Protein AF-A0A0Q6T273-F1 (afdb_monomer)

Mean predicted aligned error: 5.69 Å

pLDDT: mean 92.1, std 11.42, range [47.81, 98.69]

Structure (mmCIF, N/CA/C/O backbone):
data_AF-A0A0Q6T273-F1
#
_entry.id   AF-A0A0Q6T273-F1
#
loop_
_atom_site.group_PDB
_atom_site.id
_atom_site.type_symbol
_atom_site.label_atom_id
_atom_site.label_alt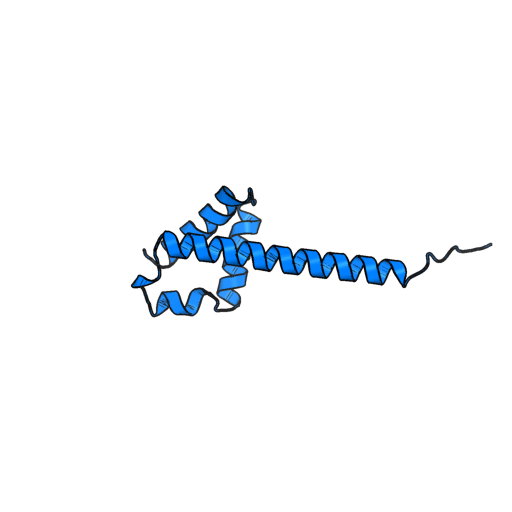_id
_atom_site.label_comp_id
_atom_site.label_asym_id
_atom_site.label_entity_id
_atom_site.label_seq_id
_atom_site.pdbx_PDB_ins_code
_atom_site.Cartn_x
_atom_site.Cartn_y
_atom_site.Cartn_z
_atom_site.occupancy
_atom_site.B_iso_or_equiv
_atom_site.auth_seq_id
_atom_site.auth_comp_id
_atom_site.auth_asym_id
_atom_site.auth_atom_id
_atom_site.pdbx_PDB_model_num
ATOM 1 N N . MET A 1 1 ? 7.997 -0.448 -13.799 1.00 93.06 1 MET A N 1
ATOM 2 C CA . MET A 1 1 ? 8.547 0.586 -12.889 1.00 93.06 1 MET A CA 1
ATOM 3 C C . MET A 1 1 ? 9.671 -0.036 -12.064 1.00 93.06 1 MET A C 1
ATOM 5 O O . MET A 1 1 ? 9.812 -1.259 -12.106 1.00 93.06 1 MET A O 1
ATOM 9 N N . THR A 1 2 ? 10.501 0.756 -11.376 1.00 97.25 2 THR A N 1
ATOM 10 C CA . THR A 1 2 ? 11.393 0.200 -10.337 1.00 97.25 2 THR A CA 1
ATOM 11 C C . THR A 1 2 ? 10.548 -0.313 -9.166 1.00 97.25 2 THR A C 1
ATOM 13 O O . THR A 1 2 ? 9.358 -0.009 -9.098 1.00 97.25 2 THR A O 1
ATOM 16 N N . TYR A 1 3 ? 11.130 -1.120 -8.275 1.00 96.88 3 TYR A N 1
ATOM 17 C CA . TYR A 1 3 ? 10.416 -1.618 -7.095 1.00 96.88 3 TYR A CA 1
ATOM 18 C C . TYR A 1 3 ? 9.983 -0.467 -6.179 1.00 96.88 3 TYR A C 1
ATOM 20 O O . TYR A 1 3 ? 8.800 -0.323 -5.903 1.00 96.88 3 TYR A O 1
ATOM 28 N N . GLU A 1 4 ? 10.906 0.433 -5.843 1.00 97.06 4 GLU A N 1
ATOM 29 C CA . GLU A 1 4 ? 10.602 1.606 -5.015 1.00 97.06 4 GLU A CA 1
ATOM 30 C C . GLU A 1 4 ? 9.535 2.509 -5.642 1.00 97.06 4 GLU A C 1
ATOM 32 O O . GLU A 1 4 ? 8.568 2.861 -4.979 1.00 97.06 4 GLU A O 1
ATOM 37 N N . ALA A 1 5 ? 9.638 2.817 -6.943 1.00 98.25 5 ALA A N 1
ATOM 38 C CA . ALA A 1 5 ? 8.625 3.632 -7.620 1.00 98.25 5 ALA A CA 1
ATOM 39 C C . ALA A 1 5 ? 7.259 2.934 -7.674 1.00 98.25 5 ALA A C 1
ATOM 41 O O . ALA A 1 5 ? 6.230 3.592 -7.740 1.00 98.25 5 ALA A O 1
ATOM 42 N N . TYR A 1 6 ? 7.240 1.600 -7.673 1.00 98.44 6 TYR A N 1
ATOM 43 C CA . TYR A 1 6 ? 6.003 0.837 -7.601 1.00 98.44 6 TYR A CA 1
ATOM 44 C C . TYR A 1 6 ? 5.362 0.926 -6.210 1.00 98.44 6 TYR A C 1
ATOM 46 O O . TYR A 1 6 ? 4.156 1.129 -6.113 1.00 98.44 6 TYR A O 1
ATOM 54 N N . LEU A 1 7 ? 6.151 0.807 -5.140 1.00 98.31 7 LEU A N 1
ATOM 55 C CA . LEU A 1 7 ? 5.652 0.942 -3.769 1.00 98.31 7 LEU A CA 1
ATOM 56 C C . LEU A 1 7 ? 5.197 2.370 -3.452 1.00 98.31 7 LEU A C 1
ATOM 58 O O . LEU A 1 7 ? 4.182 2.551 -2.777 1.00 98.31 7 LEU A O 1
ATOM 62 N N . ASP A 1 8 ? 5.920 3.366 -3.962 1.00 98.38 8 ASP A N 1
ATOM 63 C CA . ASP A 1 8 ? 5.536 4.773 -3.868 1.00 98.38 8 ASP A CA 1
ATOM 64 C C . ASP A 1 8 ? 4.192 5.006 -4.569 1.00 98.38 8 ASP A C 1
ATOM 66 O O . ASP A 1 8 ? 3.255 5.486 -3.942 1.00 98.38 8 ASP A O 1
ATOM 70 N N . GLU A 1 9 ? 4.024 4.505 -5.798 1.00 98.69 9 GLU A N 1
ATOM 71 C CA . GLU A 1 9 ? 2.757 4.589 -6.536 1.00 98.69 9 GLU A CA 1
ATOM 72 C C . GLU A 1 9 ? 1.590 3.919 -5.790 1.00 98.69 9 GLU A C 1
ATOM 74 O O . GLU A 1 9 ? 0.504 4.486 -5.691 1.00 98.69 9 GLU A O 1
ATOM 79 N N . VAL A 1 10 ? 1.792 2.728 -5.209 1.00 98.56 10 VAL A N 1
ATOM 80 C CA . VAL A 1 10 ? 0.765 2.079 -4.368 1.00 98.56 10 VAL A CA 1
ATOM 81 C C . VAL A 1 10 ? 0.401 2.963 -3.169 1.00 98.56 10 VAL A C 1
ATOM 83 O O . VAL A 1 10 ? -0.775 3.056 -2.809 1.00 98.56 10 VAL A O 1
ATOM 86 N N . THR A 1 11 ? 1.390 3.613 -2.555 1.00 98.56 11 THR A N 1
ATOM 87 C CA . THR A 1 11 ? 1.193 4.506 -1.406 1.00 98.56 11 THR A CA 1
ATOM 88 C C . THR A 1 11 ? 0.420 5.761 -1.807 1.00 98.56 11 THR A C 1
ATOM 90 O O . THR A 1 11 ? -0.568 6.089 -1.152 1.00 98.56 11 THR A O 1
ATOM 93 N N . THR A 1 12 ? 0.794 6.411 -2.911 1.00 98.62 12 THR A N 1
ATOM 94 C CA . THR A 1 12 ? 0.075 7.561 -3.479 1.00 98.62 12 THR A CA 1
ATOM 95 C C . THR A 1 12 ? -1.367 7.200 -3.818 1.00 98.62 12 THR A C 1
ATOM 97 O O . THR A 1 12 ? -2.295 7.902 -3.434 1.00 98.62 12 THR A O 1
ATOM 100 N N . LEU A 1 13 ? -1.607 6.051 -4.448 1.00 98.69 13 LEU A N 1
ATOM 101 C CA . LEU A 1 13 ? -2.968 5.620 -4.772 1.00 98.69 13 LEU A CA 1
ATOM 102 C C . LEU A 1 13 ? -3.811 5.340 -3.520 1.00 98.69 13 LEU A C 1
ATOM 104 O O . LEU A 1 13 ? -5.025 5.539 -3.545 1.00 98.69 13 LEU A O 1
ATOM 108 N N . LEU A 1 14 ? -3.206 4.888 -2.419 1.00 98.56 14 LEU A N 1
ATOM 109 C CA . LEU A 1 14 ? -3.909 4.709 -1.146 1.00 98.56 14 LEU A CA 1
ATOM 110 C C . LEU A 1 14 ? -4.363 6.043 -0.540 1.00 98.56 14 LEU A C 1
ATOM 112 O O . LEU A 1 14 ? -5.460 6.092 0.022 1.00 98.56 14 LEU A O 1
ATOM 116 N N . THR A 1 15 ? -3.553 7.098 -0.644 1.00 98.31 15 THR A N 1
ATOM 117 C CA . THR A 1 15 ? -3.927 8.431 -0.152 1.00 98.31 15 THR A CA 1
ATOM 118 C C . THR A 1 15 ? -4.957 9.081 -1.076 1.00 98.31 15 THR A C 1
ATOM 120 O O . THR A 1 15 ? -5.985 9.549 -0.598 1.00 98.31 15 THR A O 1
ATOM 123 N N . GLU A 1 16 ? -4.767 9.004 -2.395 1.00 98.25 16 GLU A N 1
ATOM 124 C CA . GLU A 1 16 ? -5.649 9.630 -3.388 1.00 98.25 16 GLU A CA 1
ATOM 125 C C . GLU A 1 16 ? -7.027 8.964 -3.521 1.00 98.25 16 GLU A C 1
ATOM 127 O O . GLU A 1 16 ? -8.031 9.649 -3.708 1.00 98.25 16 GLU A O 1
ATOM 132 N N . LEU A 1 17 ? -7.112 7.629 -3.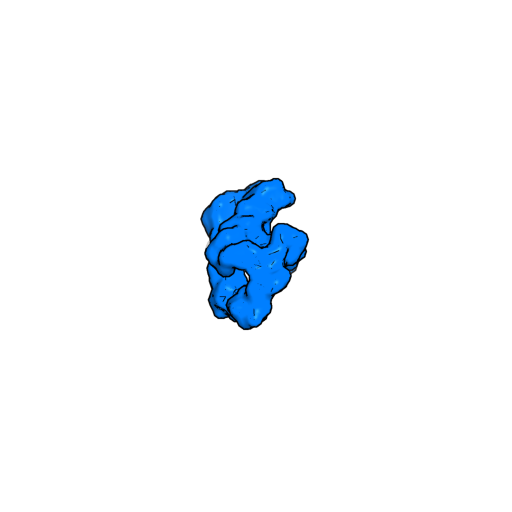465 1.00 97.94 17 LEU A N 1
ATOM 133 C CA . LEU A 1 17 ? -8.385 6.923 -3.676 1.00 97.94 17 LEU A CA 1
ATOM 134 C C . LEU A 1 17 ? -9.267 6.873 -2.426 1.00 97.94 17 LEU A C 1
ATOM 136 O O . LEU A 1 17 ? -10.474 6.651 -2.547 1.00 97.94 17 LEU A O 1
ATOM 140 N N . TYR A 1 18 ? -8.669 6.993 -1.240 1.00 97.56 18 TYR A N 1
ATOM 141 C CA . TYR A 1 18 ? -9.335 6.687 0.027 1.00 97.56 18 TYR A CA 1
ATOM 142 C C . TYR A 1 18 ? -9.139 7.744 1.117 1.00 97.56 18 TYR A C 1
ATOM 144 O O . TYR A 1 18 ? -9.520 7.483 2.261 1.00 97.56 18 TYR A O 1
ATOM 152 N N . ASP A 1 19 ? -8.553 8.898 0.783 1.00 96.19 19 ASP A N 1
ATOM 153 C CA . ASP A 1 19 ? -8.273 10.004 1.707 1.00 96.19 19 ASP A CA 1
ATOM 154 C C . ASP A 1 19 ? -7.537 9.543 2.980 1.00 96.19 19 ASP A C 1
ATOM 156 O O . ASP A 1 19 ? -7.795 10.012 4.094 1.00 96.19 19 ASP A O 1
ATOM 160 N N . LEU A 1 20 ? -6.643 8.559 2.837 1.00 96.94 20 LEU A N 1
ATOM 161 C CA . LEU A 1 20 ? -5.791 8.124 3.936 1.00 96.94 20 LEU A CA 1
ATOM 162 C C . LEU A 1 20 ? -4.697 9.159 4.180 1.00 96.94 20 LEU A C 1
ATOM 164 O O . LEU A 1 20 ? -4.134 9.708 3.237 1.00 96.94 20 LEU A O 1
ATOM 168 N N . ASP A 1 21 ? -4.350 9.373 5.447 1.00 97.69 21 ASP A N 1
ATOM 169 C CA . ASP A 1 21 ? -3.127 10.095 5.774 1.00 97.6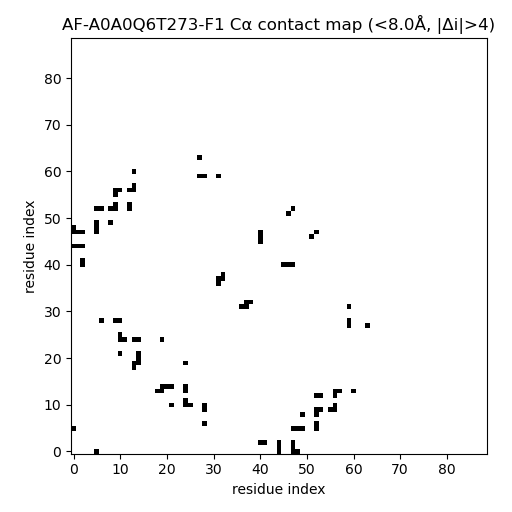9 21 ASP A CA 1
ATOM 170 C C . ASP A 1 21 ? -1.892 9.294 5.329 1.00 97.69 21 ASP A C 1
ATOM 172 O O . ASP A 1 21 ? -1.896 8.055 5.357 1.00 97.69 21 ASP A O 1
ATOM 176 N N . ASP A 1 22 ? -0.826 10.008 4.964 1.00 97.06 22 ASP A N 1
ATOM 177 C CA . ASP A 1 22 ? 0.413 9.410 4.458 1.00 97.06 22 ASP A CA 1
ATOM 178 C C . ASP A 1 22 ? 0.967 8.344 5.410 1.00 97.06 22 ASP A C 1
ATOM 180 O O . ASP A 1 22 ? 1.363 7.264 4.978 1.00 97.06 22 ASP A O 1
ATOM 184 N N . ALA A 1 23 ? 0.949 8.598 6.723 1.00 98.06 23 ALA A N 1
ATOM 185 C CA . ALA A 1 23 ? 1.482 7.660 7.706 1.00 98.06 23 ALA A CA 1
ATOM 186 C C . ALA A 1 23 ? 0.686 6.344 7.731 1.00 98.06 23 ALA A C 1
ATOM 188 O O . ALA A 1 23 ? 1.273 5.263 7.828 1.00 98.06 23 ALA A O 1
ATOM 189 N N . THR A 1 24 ? -0.640 6.411 7.601 1.00 97.75 24 THR A N 1
ATOM 190 C CA . THR A 1 24 ? -1.504 5.235 7.474 1.00 97.75 24 THR A CA 1
ATOM 191 C C . THR A 1 24 ? -1.255 4.496 6.161 1.00 97.75 24 THR A C 1
ATOM 193 O O . THR A 1 24 ? -1.159 3.266 6.184 1.00 97.75 24 THR A O 1
ATOM 196 N N . ALA A 1 25 ? -1.137 5.201 5.033 1.00 98.44 25 ALA A N 1
ATOM 197 C CA . ALA A 1 25 ? -0.870 4.585 3.733 1.00 98.44 25 ALA A CA 1
ATOM 198 C C . ALA A 1 25 ? 0.496 3.877 3.708 1.00 98.44 25 ALA A C 1
ATOM 200 O O . ALA A 1 25 ? 0.565 2.685 3.401 1.00 98.44 25 ALA A O 1
ATOM 201 N N . ILE A 1 26 ? 1.556 4.563 4.150 1.00 98.38 26 ILE A N 1
ATOM 202 C CA . ILE A 1 26 ? 2.913 4.011 4.278 1.00 98.38 26 ILE A CA 1
ATOM 203 C C . ILE A 1 26 ? 2.893 2.773 5.170 1.00 98.38 26 ILE A C 1
ATOM 205 O O . ILE A 1 26 ? 3.445 1.732 4.813 1.00 98.38 26 ILE A O 1
ATOM 209 N N . LYS A 1 27 ? 2.217 2.847 6.323 1.00 98.12 27 LYS A N 1
ATOM 210 C CA . LYS A 1 27 ? 2.129 1.711 7.240 1.00 98.12 27 LYS A CA 1
ATOM 211 C C . LYS A 1 27 ? 1.484 0.489 6.587 1.00 98.12 27 LYS A C 1
ATOM 213 O O . LYS A 1 27 ? 1.973 -0.615 6.793 1.00 98.12 27 LYS A O 1
ATOM 218 N N . LEU A 1 28 ? 0.426 0.660 5.793 1.00 98.12 28 LEU A N 1
ATOM 219 C CA . LEU A 1 28 ? -0.198 -0.466 5.088 1.00 98.12 28 LEU A CA 1
ATOM 220 C C . LEU A 1 28 ? 0.770 -1.149 4.123 1.00 98.12 28 LEU A C 1
ATOM 222 O O . LEU A 1 28 ? 0.798 -2.377 4.062 1.00 98.12 28 LEU A O 1
ATOM 226 N N . VAL A 1 29 ? 1.566 -0.365 3.398 1.00 98.19 29 VAL A N 1
ATOM 227 C CA . VAL A 1 29 ? 2.561 -0.893 2.460 1.00 98.19 29 VAL A CA 1
ATOM 228 C C . VAL A 1 29 ? 3.708 -1.579 3.206 1.00 98.19 29 VAL A C 1
ATOM 230 O O . VAL A 1 29 ? 4.112 -2.670 2.816 1.00 98.19 29 VAL A O 1
ATOM 233 N N . VAL A 1 30 ? 4.193 -1.019 4.318 1.00 98.12 30 VAL A N 1
ATOM 234 C CA . VAL A 1 30 ? 5.224 -1.645 5.173 1.00 98.12 30 VAL A CA 1
ATOM 235 C C . VAL A 1 30 ? 4.729 -2.946 5.814 1.00 98.12 30 VAL A C 1
ATOM 237 O O . VAL A 1 30 ? 5.448 -3.948 5.815 1.00 98.12 30 VAL A O 1
ATOM 240 N N . ASP A 1 31 ? 3.495 -2.967 6.319 1.00 98.00 31 ASP A N 1
ATOM 241 C CA . ASP A 1 31 ? 2.876 -4.170 6.885 1.00 98.00 31 ASP A CA 1
ATOM 242 C C . ASP A 1 31 ? 2.729 -5.262 5.807 1.00 98.00 31 ASP A C 1
ATOM 244 O O . ASP A 1 31 ? 2.942 -6.443 6.079 1.00 98.00 31 ASP A O 1
ATOM 248 N N . ALA A 1 32 ? 2.398 -4.879 4.570 1.00 98.00 32 ALA A N 1
ATOM 249 C CA . ALA A 1 32 ? 2.300 -5.795 3.436 1.00 98.00 32 ALA A CA 1
ATOM 250 C C . ALA A 1 32 ? 3.670 -6.325 2.983 1.00 98.00 32 ALA A C 1
ATOM 252 O O . ALA A 1 32 ? 3.799 -7.522 2.731 1.00 98.00 32 ALA A O 1
ATOM 253 N N . GLN A 1 33 ? 4.701 -5.475 2.942 1.00 97.56 33 GLN A N 1
ATOM 254 C CA . GLN A 1 33 ? 6.084 -5.902 2.702 1.00 97.56 33 GLN A CA 1
ATOM 255 C C . GLN A 1 33 ? 6.549 -6.903 3.766 1.00 97.56 33 GLN A C 1
ATOM 257 O O . GLN A 1 33 ? 7.088 -7.952 3.429 1.00 97.56 33 GLN A O 1
ATOM 262 N N . SER A 1 34 ? 6.261 -6.630 5.042 1.00 97.81 34 SER A N 1
ATOM 263 C CA . SER A 1 34 ? 6.591 -7.533 6.157 1.00 97.81 34 SER A CA 1
ATOM 264 C C . SER A 1 34 ? 5.845 -8.870 6.093 1.00 97.81 34 SER A C 1
ATOM 266 O O . SER A 1 34 ? 6.290 -9.854 6.674 1.00 97.81 34 SER A O 1
ATOM 268 N N . ALA A 1 35 ? 4.706 -8.909 5.398 1.00 97.19 35 ALA A N 1
ATOM 269 C CA . ALA A 1 35 ? 3.925 -10.114 5.138 1.00 97.19 35 ALA A CA 1
ATOM 270 C C . ALA A 1 35 ? 4.284 -10.792 3.802 1.00 97.19 35 ALA A C 1
ATOM 272 O O . ALA A 1 35 ? 3.508 -11.615 3.319 1.00 97.19 35 ALA A O 1
ATOM 273 N N . GLU A 1 36 ? 5.407 -10.407 3.186 1.00 97.06 36 GLU A N 1
ATOM 274 C CA . GLU A 1 36 ? 5.895 -10.914 1.895 1.00 97.06 36 GLU A CA 1
ATOM 275 C C . GLU A 1 36 ? 4.911 -10.716 0.724 1.00 97.06 36 GLU A C 1
ATOM 277 O O . GLU A 1 36 ? 5.075 -11.305 -0.344 1.00 97.06 36 GLU A O 1
ATOM 282 N N . TYR A 1 37 ? 3.910 -9.838 0.871 1.00 97.50 37 TYR A N 1
ATOM 283 C CA . TYR A 1 37 ? 2.863 -9.622 -0.137 1.00 97.50 37 TYR A CA 1
ATOM 284 C C . TYR A 1 37 ? 3.438 -9.174 -1.489 1.00 97.50 37 TYR A C 1
ATOM 286 O O . TYR A 1 37 ? 2.951 -9.572 -2.547 1.00 97.50 37 TYR A O 1
ATOM 294 N N . PHE A 1 38 ? 4.490 -8.354 -1.458 1.00 97.12 38 PHE A N 1
ATOM 295 C CA . PHE A 1 38 ? 5.113 -7.808 -2.660 1.00 97.12 38 PHE A CA 1
ATOM 296 C C . PHE A 1 38 ? 6.250 -8.660 -3.225 1.00 97.12 38 PHE A C 1
ATOM 298 O O . PHE A 1 38 ? 6.683 -8.359 -4.333 1.00 97.12 38 PHE A O 1
ATOM 305 N N . SER A 1 39 ? 6.659 -9.747 -2.560 1.00 95.81 39 SER A N 1
ATOM 306 C CA . SER A 1 39 ? 7.777 -10.601 -2.999 1.00 95.81 39 SER A CA 1
ATOM 307 C C . SER A 1 39 ? 7.715 -11.015 -4.485 1.00 95.81 39 SER A C 1
ATOM 309 O O . SER A 1 39 ? 8.733 -10.908 -5.166 1.00 95.81 39 SER A O 1
ATOM 311 N N . PRO A 1 40 ? 6.548 -11.354 -5.078 1.00 95.62 40 PRO A N 1
ATOM 312 C CA . PRO A 1 40 ? 6.482 -11.677 -6.507 1.00 95.62 40 PRO A CA 1
ATOM 313 C C . PRO A 1 40 ? 6.932 -10.552 -7.456 1.00 95.62 40 PRO A C 1
ATOM 315 O O . PRO A 1 40 ? 7.305 -10.833 -8.595 1.00 95.62 40 PRO A O 1
ATOM 318 N N . HIS A 1 41 ? 6.890 -9.289 -7.017 1.00 94.44 41 HIS A N 1
ATOM 319 C CA . HIS A 1 41 ? 7.274 -8.119 -7.815 1.00 94.44 41 HIS A CA 1
ATOM 320 C C . HIS A 1 41 ? 8.795 -7.950 -7.934 1.00 94.44 41 HIS A C 1
ATOM 322 O O . HIS A 1 41 ? 9.242 -7.247 -8.849 1.00 94.44 41 HIS A O 1
ATOM 328 N N . ASP A 1 42 ? 9.571 -8.582 -7.046 1.00 91.56 42 ASP A N 1
ATOM 329 C CA . ASP A 1 42 ? 11.032 -8.646 -7.143 1.00 91.56 42 ASP A CA 1
ATOM 330 C C . ASP A 1 42 ? 11.454 -9.561 -8.296 1.00 91.56 42 ASP A C 1
ATOM 332 O O . ASP A 1 42 ? 12.212 -9.146 -9.177 1.00 91.56 42 ASP A O 1
ATOM 336 N N . ASP A 1 43 ? 10.876 -10.763 -8.352 1.00 94.31 43 ASP A N 1
ATOM 337 C CA . ASP A 1 43 ? 11.171 -11.763 -9.384 1.00 94.31 43 ASP A CA 1
ATOM 338 C C . ASP A 1 43 ? 10.539 -11.426 -10.742 1.00 94.31 43 ASP A C 1
ATOM 340 O O . ASP A 1 43 ? 11.068 -11.787 -11.797 1.00 94.31 43 ASP A O 1
ATOM 344 N N . HIS A 1 44 ? 9.415 -10.698 -10.741 1.00 95.50 44 HIS A N 1
ATOM 345 C CA . HIS A 1 44 ? 8.662 -10.368 -11.952 1.00 95.50 44 HIS A CA 1
ATOM 346 C C . HIS A 1 44 ? 8.547 -8.852 -12.166 1.00 95.50 44 HIS A C 1
ATOM 348 O O . HIS A 1 44 ? 7.472 -8.264 -12.001 1.00 95.50 44 HIS A O 1
ATOM 354 N N . PRO A 1 45 ? 9.619 -8.199 -12.658 1.00 94.31 45 PRO A N 1
ATOM 355 C CA . PRO A 1 45 ? 9.634 -6.782 -13.003 1.00 94.31 45 PRO A CA 1
ATOM 356 C C . PRO A 1 45 ? 8.451 -6.281 -13.832 1.00 94.31 45 PRO A C 1
ATOM 358 O O . PRO A 1 45 ? 8.038 -5.131 -13.667 1.00 94.31 45 PRO A O 1
ATOM 361 N N . ALA A 1 46 ? 7.930 -7.131 -14.721 1.00 96.25 46 ALA A N 1
ATOM 362 C CA . ALA A 1 46 ? 6.817 -6.829 -15.614 1.00 96.25 46 ALA A CA 1
ATOM 363 C C . ALA A 1 46 ? 5.477 -6.642 -14.882 1.00 96.25 46 ALA A C 1
ATOM 365 O O . ALA A 1 46 ? 4.582 -6.012 -15.435 1.00 96.25 46 ALA A O 1
ATOM 366 N N . MET A 1 47 ? 5.338 -7.130 -13.642 1.00 95.69 47 MET A N 1
ATOM 367 C CA . MET A 1 47 ? 4.138 -6.914 -12.825 1.00 95.69 47 MET A CA 1
ATOM 368 C C . MET A 1 47 ? 4.035 -5.478 -12.307 1.00 95.69 47 MET A C 1
ATOM 370 O O . MET A 1 47 ? 2.933 -5.007 -12.042 1.00 95.69 47 MET A O 1
ATOM 374 N N . ARG A 1 48 ? 5.161 -4.758 -12.208 1.00 98.00 48 ARG A N 1
ATOM 375 C CA . ARG A 1 48 ? 5.246 -3.395 -11.658 1.00 98.00 48 ARG A CA 1
ATOM 376 C C . ARG A 1 48 ? 4.718 -2.351 -12.644 1.00 98.00 48 ARG A C 1
ATOM 378 O O . ARG A 1 48 ? 5.485 -1.565 -13.215 1.00 98.00 48 ARG A O 1
ATOM 385 N N . THR A 1 49 ? 3.410 -2.396 -12.869 1.00 98.25 49 THR A N 1
ATOM 386 C CA . THR A 1 49 ? 2.630 -1.514 -13.745 1.00 98.25 49 THR A CA 1
ATOM 387 C C . THR A 1 49 ? 1.669 -0.666 -12.922 1.00 98.25 49 THR A C 1
ATOM 389 O O . THR A 1 49 ? 1.262 -1.065 -11.834 1.00 98.25 49 THR A O 1
ATOM 392 N N . LEU A 1 50 ? 1.235 0.468 -13.473 1.00 98.25 50 LEU A N 1
ATOM 393 C CA . LEU A 1 50 ? 0.257 1.342 -12.820 1.00 98.25 50 LEU A CA 1
ATOM 394 C C . LEU A 1 50 ? -1.081 0.633 -12.545 1.00 98.25 50 LEU A C 1
ATOM 396 O O . LEU A 1 50 ? -1.698 0.820 -11.501 1.00 98.25 50 LEU A O 1
ATOM 400 N N . THR A 1 51 ? -1.523 -0.222 -13.474 1.00 98.31 51 THR A N 1
ATOM 401 C CA . THR A 1 51 ? -2.744 -1.022 -13.292 1.00 98.31 51 THR A CA 1
ATOM 402 C C . THR A 1 51 ? -2.615 -1.936 -12.082 1.00 98.31 51 THR A C 1
ATOM 404 O O . THR A 1 51 ? -3.508 -1.959 -11.237 1.00 98.31 51 THR A O 1
ATOM 407 N N . ARG A 1 52 ? -1.478 -2.626 -11.957 1.00 98.31 52 ARG A N 1
ATOM 408 C CA . ARG A 1 52 ? -1.224 -3.515 -10.827 1.00 98.31 52 ARG A CA 1
ATOM 409 C C . ARG A 1 52 ? -1.094 -2.753 -9.505 1.00 98.31 52 ARG A C 1
ATOM 411 O O . ARG A 1 52 ? -1.684 -3.182 -8.518 1.00 98.31 52 ARG A O 1
ATOM 418 N N . ALA A 1 53 ? -0.434 -1.593 -9.508 1.00 98.62 53 ALA A N 1
ATOM 419 C CA . ALA A 1 53 ? -0.320 -0.742 -8.323 1.00 98.62 53 ALA A CA 1
ATOM 420 C C . ALA A 1 53 ? -1.705 -0.349 -7.781 1.00 98.62 53 ALA A C 1
ATOM 422 O O . ALA A 1 53 ? -1.977 -0.459 -6.585 1.00 98.62 53 ALA A O 1
ATOM 423 N N . ARG A 1 54 ? -2.630 0.012 -8.679 1.00 98.50 54 ARG A N 1
ATOM 424 C CA . ARG A 1 54 ? -4.019 0.310 -8.316 1.00 98.50 54 ARG A CA 1
ATOM 425 C C . ARG A 1 54 ? -4.753 -0.898 -7.742 1.00 98.50 54 ARG A C 1
ATOM 427 O O . ARG A 1 54 ? -5.479 -0.754 -6.760 1.00 98.50 54 ARG A O 1
ATOM 434 N N . GLU A 1 55 ? -4.598 -2.073 -8.345 1.00 98.62 55 GLU A N 1
ATOM 435 C CA . GLU A 1 55 ? -5.200 -3.310 -7.831 1.00 98.62 55 GLU A CA 1
ATOM 436 C C . GLU A 1 55 ? -4.713 -3.634 -6.416 1.00 98.62 55 GLU A C 1
ATOM 438 O O . GLU A 1 55 ? -5.528 -3.940 -5.541 1.00 98.62 55 GLU A O 1
ATOM 443 N N . ASP A 1 56 ? -3.407 -3.518 -6.178 1.00 98.56 56 ASP A N 1
ATOM 444 C CA . ASP A 1 56 ? -2.808 -3.783 -4.873 1.00 98.56 56 ASP A CA 1
ATOM 445 C C . ASP A 1 56 ? -3.247 -2.744 -3.830 1.00 98.56 56 ASP A C 1
ATOM 447 O O . ASP A 1 56 ? -3.639 -3.129 -2.728 1.00 98.56 56 ASP A O 1
ATOM 451 N N . ALA A 1 57 ? -3.314 -1.452 -4.174 1.00 98.62 57 ALA A N 1
ATOM 452 C CA . ALA A 1 57 ? -3.854 -0.417 -3.285 1.00 98.62 57 ALA A CA 1
ATOM 453 C C . ALA A 1 57 ? -5.298 -0.737 -2.839 1.00 98.62 57 ALA A C 1
ATOM 455 O O . ALA A 1 57 ? -5.625 -0.706 -1.647 1.00 98.62 57 ALA A O 1
ATOM 456 N N . VAL A 1 58 ? -6.162 -1.138 -3.780 1.00 98.56 58 VAL A N 1
ATOM 457 C CA . VAL A 1 58 ? -7.543 -1.556 -3.484 1.00 98.56 58 VAL A CA 1
ATOM 458 C C . VAL A 1 58 ? -7.569 -2.791 -2.575 1.00 98.56 58 VAL A C 1
ATOM 460 O O . VAL A 1 58 ? -8.384 -2.867 -1.649 1.00 98.56 58 VAL A O 1
ATOM 463 N N . ALA A 1 59 ? -6.704 -3.776 -2.831 1.00 98.50 59 ALA A N 1
ATOM 464 C CA . ALA A 1 59 ? -6.626 -4.997 -2.036 1.00 98.50 59 ALA A CA 1
ATOM 465 C C . ALA A 1 59 ? -6.194 -4.709 -0.588 1.00 98.50 59 ALA A C 1
ATOM 467 O O . ALA A 1 59 ? -6.847 -5.179 0.352 1.00 98.50 59 ALA A O 1
ATOM 468 N N . LEU A 1 60 ? -5.161 -3.882 -0.400 1.00 98.31 60 LEU A N 1
ATOM 469 C CA . LEU A 1 60 ? -4.668 -3.479 0.919 1.00 98.31 60 LEU A CA 1
ATOM 470 C C . LEU A 1 60 ? -5.730 -2.720 1.719 1.00 98.31 60 LEU A C 1
ATOM 472 O O . LEU A 1 60 ? -5.970 -3.041 2.889 1.00 98.31 60 LEU A O 1
ATOM 476 N N . TYR A 1 61 ? -6.427 -1.771 1.089 1.00 98.25 61 TYR A N 1
ATOM 477 C CA . TYR A 1 61 ? -7.498 -1.028 1.749 1.00 98.25 61 TYR A CA 1
ATOM 478 C C . TYR A 1 61 ? -8.644 -1.945 2.202 1.00 98.25 61 TYR A C 1
ATOM 480 O O . TYR A 1 61 ? -9.086 -1.887 3.354 1.00 98.25 61 TYR A O 1
ATOM 488 N N . LYS A 1 62 ? -9.095 -2.859 1.334 1.00 97.88 62 LYS A N 1
ATOM 489 C CA . LYS A 1 62 ? -10.146 -3.831 1.679 1.00 97.88 62 LYS A CA 1
ATOM 490 C C . LYS A 1 62 ? -9.729 -4.741 2.832 1.00 97.88 62 LYS A C 1
ATOM 492 O O . LYS A 1 62 ? -10.520 -4.969 3.748 1.00 97.88 62 LYS A O 1
ATOM 497 N N . ALA A 1 63 ? -8.489 -5.231 2.819 1.00 96.50 63 ALA A N 1
ATOM 498 C CA . ALA A 1 63 ? -7.954 -6.051 3.901 1.00 96.50 63 ALA A CA 1
ATOM 499 C C . ALA A 1 63 ? -7.928 -5.284 5.235 1.00 96.50 63 ALA A C 1
ATOM 501 O O . ALA A 1 63 ? -8.304 -5.833 6.275 1.00 96.50 63 ALA A O 1
ATOM 502 N N . ARG A 1 64 ? -7.551 -3.998 5.215 1.00 95.31 64 ARG A N 1
ATOM 503 C CA . ARG A 1 64 ? -7.632 -3.117 6.388 1.00 95.31 64 ARG A CA 1
ATOM 504 C C . ARG A 1 64 ? -9.066 -2.988 6.894 1.00 95.31 64 ARG A C 1
ATOM 506 O O . ARG A 1 64 ? -9.295 -3.183 8.087 1.00 95.31 64 ARG A O 1
ATOM 513 N N . GLN A 1 65 ? -10.023 -2.689 6.016 1.00 95.69 65 GLN A N 1
ATOM 514 C CA . GLN A 1 65 ? -11.418 -2.498 6.418 1.00 95.69 65 GLN A CA 1
ATOM 515 C C . GLN A 1 65 ? -11.997 -3.765 7.061 1.00 95.69 65 GLN A C 1
ATOM 517 O O . GLN A 1 65 ? -12.569 -3.701 8.148 1.00 95.69 65 GLN A O 1
ATOM 522 N N . ALA A 1 66 ? -11.732 -4.936 6.475 1.00 93.88 66 ALA A N 1
ATOM 523 C CA . ALA A 1 66 ? -12.159 -6.217 7.036 1.00 93.88 66 ALA A CA 1
ATOM 524 C C . ALA A 1 66 ? -11.598 -6.466 8.452 1.00 93.88 66 ALA A C 1
ATOM 526 O O . ALA A 1 66 ? -12.300 -6.991 9.326 1.00 93.88 66 ALA A O 1
ATOM 527 N N . ARG A 1 67 ? -10.343 -6.065 8.712 1.00 92.31 67 ARG A N 1
ATOM 528 C CA . ARG A 1 67 ? -9.724 -6.151 10.048 1.00 92.31 67 ARG A CA 1
ATOM 529 C C . ARG A 1 67 ? -10.393 -5.204 11.046 1.00 92.31 67 ARG A C 1
ATOM 531 O O . ARG A 1 67 ? -10.692 -5.628 12.163 1.00 92.31 67 ARG A O 1
ATOM 538 N N . VAL A 1 68 ? -10.662 -3.961 10.644 1.00 91.75 68 VAL A N 1
ATOM 539 C CA . VAL A 1 68 ? -11.353 -2.962 11.479 1.00 91.75 68 VAL A CA 1
ATOM 540 C C . VAL A 1 68 ? -12.754 -3.445 11.856 1.00 91.75 68 VAL A C 1
ATOM 542 O O . VAL A 1 68 ? -13.108 -3.445 13.037 1.00 91.75 68 VAL A O 1
ATOM 545 N N . ASP A 1 69 ? -13.521 -3.943 10.888 1.00 90.75 69 ASP A N 1
ATOM 546 C CA . ASP A 1 69 ? -14.883 -4.440 11.112 1.00 90.75 69 ASP A CA 1
ATOM 547 C C . ASP A 1 69 ? -14.895 -5.641 12.064 1.00 90.75 69 ASP A C 1
ATOM 549 O O . ASP A 1 69 ? -15.708 -5.724 12.995 1.00 90.75 69 ASP A O 1
ATOM 553 N N . THR A 1 70 ? -13.945 -6.560 11.870 1.00 91.25 70 THR A N 1
ATOM 554 C CA . THR A 1 70 ? -13.770 -7.727 12.740 1.00 91.25 70 THR A CA 1
ATOM 555 C C . THR A 1 70 ? -13.463 -7.297 14.173 1.00 91.25 70 THR A C 1
ATOM 557 O O . THR A 1 70 ? -14.103 -7.776 15.114 1.00 91.25 70 THR A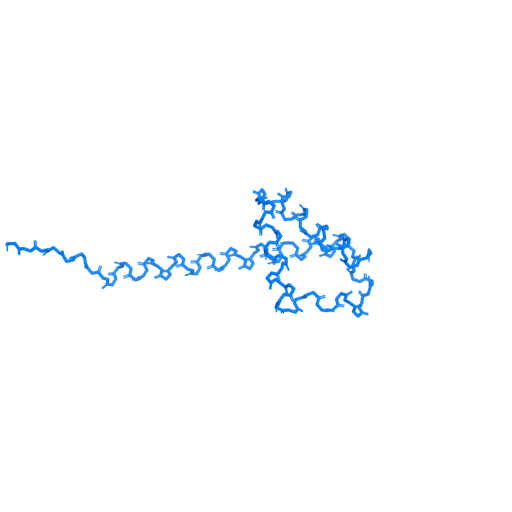 O 1
ATOM 560 N N . GLN A 1 71 ? -12.540 -6.351 14.353 1.00 88.12 71 GLN A N 1
ATOM 561 C CA . GLN A 1 71 ? -12.169 -5.844 15.670 1.00 88.12 71 GLN A CA 1
ATOM 562 C C . GLN A 1 71 ? -13.342 -5.117 16.350 1.00 88.12 71 GLN A C 1
ATOM 564 O O . GLN A 1 71 ? -13.630 -5.369 17.523 1.00 88.12 71 GLN A O 1
ATOM 569 N N . ALA A 1 72 ? -14.090 -4.290 15.615 1.00 90.00 72 ALA A N 1
ATOM 570 C CA . ALA A 1 72 ? -15.270 -3.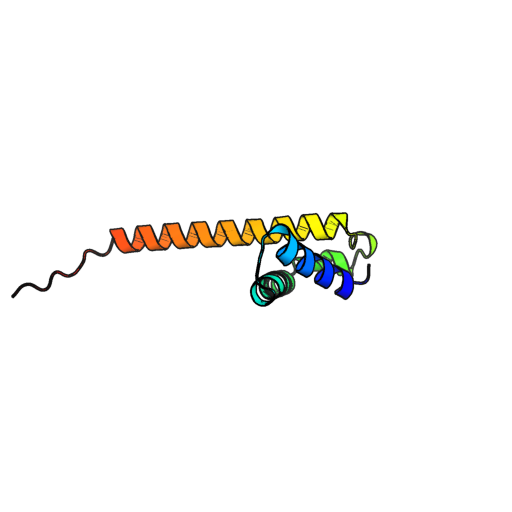602 16.134 1.00 90.00 72 ALA A CA 1
ATOM 571 C C . ALA A 1 72 ? -16.356 -4.589 16.599 1.00 90.00 72 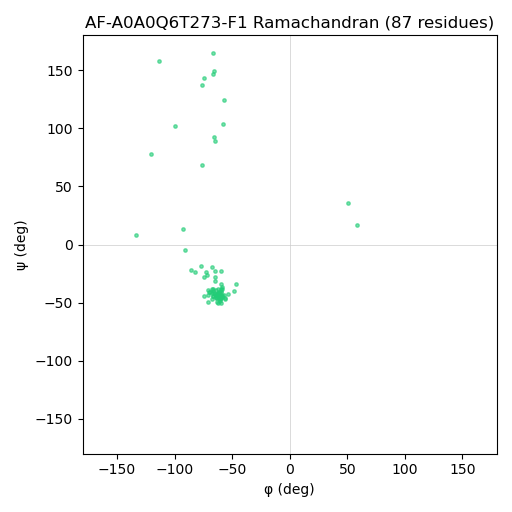ALA A C 1
ATOM 573 O O . ALA A 1 72 ? -16.952 -4.417 17.670 1.00 90.00 72 ALA A O 1
ATOM 574 N N . LYS A 1 73 ? -16.595 -5.665 15.837 1.00 87.69 73 LYS A N 1
ATOM 575 C CA . LYS A 1 73 ? -17.551 -6.721 16.203 1.00 87.69 73 LYS A CA 1
ATOM 576 C C . LYS A 1 73 ? -17.130 -7.451 17.480 1.00 87.69 73 LYS A C 1
ATOM 578 O O . LYS A 1 73 ? -17.971 -7.678 18.354 1.00 87.69 73 LYS A O 1
ATOM 583 N N . GLN A 1 74 ? -15.843 -7.772 17.618 1.00 86.38 74 GLN A N 1
ATOM 584 C CA . GLN A 1 74 ? -15.294 -8.413 18.817 1.00 86.38 74 GLN A CA 1
ATOM 585 C C . GLN A 1 74 ? -15.423 -7.513 20.056 1.00 86.38 74 GLN A C 1
ATOM 587 O O . GLN A 1 74 ? -15.912 -7.969 21.091 1.00 86.38 74 GLN A O 1
ATOM 592 N N . GLN A 1 75 ? -15.089 -6.222 19.944 1.00 85.31 75 GLN A N 1
ATOM 593 C CA . GLN A 1 75 ? -15.231 -5.259 21.045 1.00 85.31 75 GLN A CA 1
ATOM 594 C C . GLN A 1 75 ? -16.693 -5.094 21.492 1.00 85.31 75 GLN A C 1
ATOM 596 O O . GLN A 1 75 ? -16.982 -5.090 22.692 1.00 85.31 75 GLN A O 1
ATOM 601 N N . ARG A 1 76 ? -17.639 -5.006 20.544 1.00 86.31 76 ARG A N 1
ATOM 602 C CA . ARG A 1 76 ? -19.081 -4.945 20.850 1.00 86.31 76 ARG A CA 1
ATOM 603 C C . ARG A 1 76 ? -19.564 -6.208 21.562 1.00 86.31 76 ARG A C 1
ATOM 605 O O . ARG A 1 76 ? -20.338 -6.115 22.514 1.00 86.31 76 ARG A O 1
ATOM 612 N N . ALA A 1 77 ? -19.104 -7.383 21.131 1.00 84.94 77 ALA A N 1
ATOM 613 C CA . ALA A 1 77 ? -19.442 -8.647 21.778 1.00 84.94 77 ALA A CA 1
ATOM 614 C C . ALA A 1 77 ? -18.873 -8.737 23.205 1.00 84.94 77 ALA A C 1
ATOM 616 O O . ALA A 1 77 ? -19.588 -9.165 24.108 1.00 84.94 77 ALA A O 1
ATOM 617 N N . ALA A 1 78 ? -17.632 -8.292 23.427 1.00 84.75 78 ALA A N 1
ATOM 618 C CA . ALA A 1 78 ? -17.009 -8.266 24.751 1.00 84.75 78 ALA A CA 1
ATOM 619 C C . ALA A 1 78 ? -17.750 -7.325 25.716 1.00 84.75 78 ALA A C 1
ATOM 621 O O . ALA A 1 78 ? -18.110 -7.733 26.816 1.00 84.75 78 ALA A O 1
ATOM 622 N N . ARG A 1 79 ? -18.088 -6.106 25.271 1.00 82.56 79 ARG A N 1
ATOM 623 C CA . ARG A 1 79 ? -18.870 -5.138 26.064 1.00 82.56 79 ARG A CA 1
ATOM 624 C C 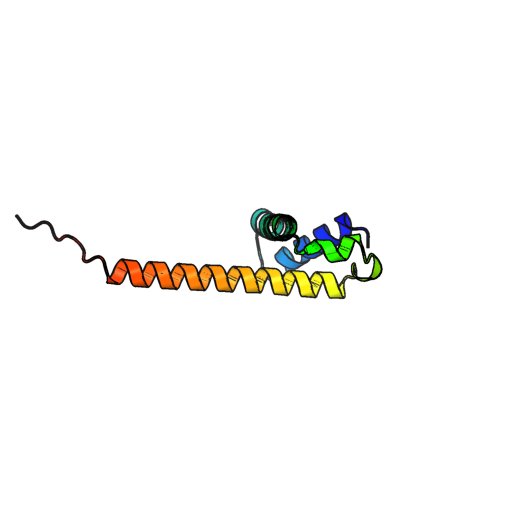. ARG A 1 79 ? -20.253 -5.653 26.469 1.00 82.56 79 ARG A C 1
ATOM 626 O O . ARG A 1 79 ? -20.715 -5.323 27.550 1.00 82.56 79 ARG A O 1
ATOM 633 N N . ARG A 1 80 ? -20.915 -6.465 25.634 1.00 78.75 80 ARG A N 1
ATOM 634 C CA . ARG A 1 80 ? -22.204 -7.093 25.993 1.00 78.75 80 ARG A CA 1
ATOM 635 C C . ARG A 1 80 ? -22.056 -8.206 27.036 1.00 78.75 80 ARG A C 1
ATOM 637 O O . ARG A 1 80 ? -23.018 -8.483 27.740 1.00 78.75 80 ARG A O 1
ATOM 644 N N . LYS A 1 81 ? -20.889 -8.856 27.120 1.00 75.75 81 LYS A N 1
ATOM 645 C CA . LYS A 1 81 ? -20.625 -9.956 28.063 1.00 75.75 81 LYS A CA 1
ATOM 646 C C . LYS A 1 81 ? -20.168 -9.477 29.443 1.00 75.75 81 LYS A C 1
ATOM 648 O O . LYS A 1 81 ? -20.325 -10.225 30.400 1.00 75.75 81 LYS A O 1
ATOM 653 N N . THR A 1 82 ? -19.635 -8.261 29.557 1.00 65.75 82 THR A N 1
ATOM 654 C CA . THR A 1 82 ? -19.232 -7.667 30.839 1.00 65.75 82 THR A CA 1
ATOM 655 C C . THR A 1 82 ? -20.324 -6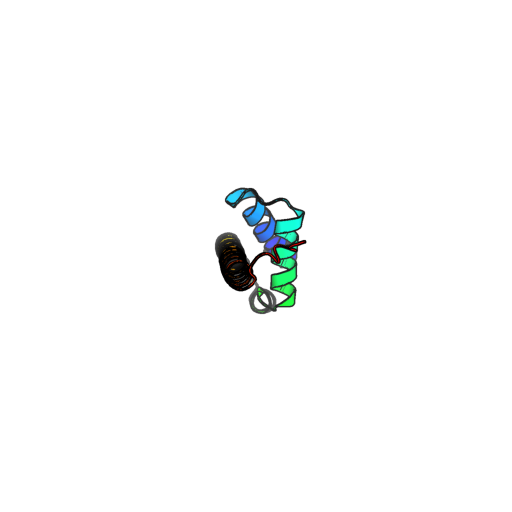.701 31.315 1.00 65.75 82 THR A C 1
ATOM 657 O O . THR A 1 82 ? -20.402 -5.589 30.791 1.00 65.75 82 THR A O 1
ATOM 660 N N . PRO A 1 83 ? -21.193 -7.074 32.277 1.00 64.88 83 PRO A N 1
ATOM 661 C CA . PRO A 1 83 ? -22.151 -6.124 32.824 1.00 64.88 83 PRO A CA 1
ATOM 662 C C . PRO A 1 83 ? -21.397 -5.030 33.594 1.00 64.88 83 PRO A C 1
ATOM 664 O O . PRO A 1 83 ? -20.365 -5.326 34.209 1.00 64.88 83 PRO A O 1
ATOM 667 N N . PRO A 1 84 ? -21.879 -3.773 33.606 1.00 64.69 84 PRO A N 1
ATOM 668 C CA . PRO A 1 84 ? -21.336 -2.776 34.516 1.00 64.69 84 PRO A CA 1
ATOM 669 C C . PRO A 1 84 ? -21.481 -3.308 35.948 1.00 64.69 84 PRO A C 1
ATOM 671 O O . PRO A 1 84 ? -22.580 -3.669 36.377 1.00 64.69 84 PRO A O 1
ATOM 674 N N . ARG A 1 85 ? -20.368 -3.386 36.693 1.00 63.97 85 ARG A N 1
ATOM 675 C CA . ARG A 1 85 ? -20.420 -3.544 38.152 1.00 63.97 85 ARG A CA 1
ATOM 676 C C . ARG A 1 85 ? -21.057 -2.270 38.696 1.00 63.97 85 ARG A C 1
ATOM 678 O O . ARG A 1 85 ? -20.356 -1.312 39.005 1.00 63.97 85 ARG A O 1
ATOM 685 N N . ASN A 1 86 ? -22.382 -2.257 38.803 1.00 60.28 86 ASN A N 1
ATOM 686 C CA . ASN A 1 86 ? -23.076 -1.318 39.669 1.00 60.28 86 ASN A CA 1
ATOM 687 C C . ASN A 1 86 ? -22.673 -1.685 41.099 1.00 60.28 86 ASN A C 1
ATOM 689 O O . ASN A 1 86 ? -23.256 -2.585 41.706 1.00 60.28 86 ASN A O 1
ATOM 693 N N . GLY A 1 87 ? -21.614 -1.036 41.588 1.00 52.81 87 GLY A N 1
ATOM 694 C CA . GLY A 1 87 ? -21.252 -1.037 42.996 1.00 52.81 87 GLY A CA 1
ATOM 695 C C . GLY A 1 87 ? -22.433 -0.488 43.782 1.00 52.81 87 GLY A C 1
ATOM 696 O O . GLY A 1 87 ? -22.724 0.702 43.726 1.00 52.81 87 GLY A O 1
ATOM 697 N N . ARG A 1 88 ? -23.167 -1.390 44.432 1.00 55.44 88 ARG A N 1
ATOM 698 C CA . ARG A 1 88 ? -24.132 -1.048 45.470 1.00 55.44 88 ARG A CA 1
ATOM 699 C C . ARG A 1 88 ? -23.365 -0.721 46.747 1.00 55.44 88 ARG A C 1
ATOM 701 O O . ARG A 1 88 ? -22.515 -1.526 47.116 1.00 55.44 88 ARG A O 1
ATOM 708 N N . GLY A 1 89 ? -23.813 0.346 47.408 1.00 47.81 89 GLY A N 1
ATOM 709 C CA . GLY A 1 89 ? -23.885 0.468 48.869 1.00 47.81 89 GLY A CA 1
ATOM 710 C C . GLY A 1 89 ? -22.591 0.833 49.557 1.00 47.81 89 GLY A C 1
ATOM 711 O O . GLY A 1 89 ? -21.814 -0.104 49.826 1.00 47.81 89 GLY A O 1
#

Foldseek 3Di:
DPPVVLLVLLLVLLCVVPVDDSVVSNVLSVVCVVVVVCVVCVVPVVCSDSVNSNVVSVVSVVVVVVVVVVVVVVVVVVVVVDDPPPDDD

Sequence (89 aa):
MTYEAYLDEVTTLLTELYDLDDATAIKLVVDAQSAEYFSPHDDHPAMRTLTRAREDAVALYKARQARVDTQAKQQRAARRKTPPRNGRG

Solvent-accessible surface area (backbone atoms only — not comparable to full-atom values): 5026 Å² total; per-residue (Å²): 85,55,70,66,59,34,54,49,48,23,32,52,47,32,26,74,76,65,74,39,54,66,70,61,26,48,46,54,52,52,55,36,52,75,65,52,68,54,54,67,48,73,83,34,52,84,59,38,38,73,70,46,28,52,52,50,28,53,50,53,52,51,55,49,51,55,50,52,53,50,50,52,54,49,52,57,53,51,56,73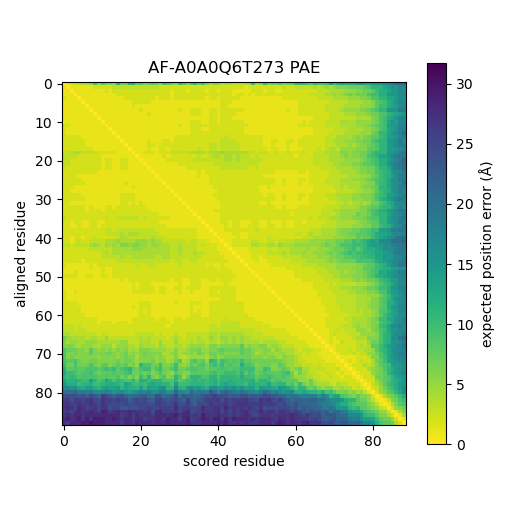,73,53,74,82,83,77,81,75,132

Radius of gyration: 18.78 Å; Cα contacts (8 Å, |Δi|>4): 56; chains: 1; bounding box: 36×22×64 Å

Secondary structure (DSSP, 8-state):
--HHHHHHHHHHHHHHHH---HHHHHHHHHHHHHTTTTTHHHH-GGG-SHHHHHHHHHHHHHHHHHHHHHHHHHHHHHHHHS-------